Protein AF-A0A0V0SK80-F1 (afdb_monomer)

Solvent-accessible surface area (backbone atoms only — not comparable to full-atom values): 9875 Å² total; per-residue (Å²): 72,32,52,57,42,27,34,71,78,43,46,97,73,35,72,72,79,48,72,68,60,49,51,51,52,53,51,52,53,54,49,37,57,76,68,62,45,78,89,58,56,71,67,50,46,53,31,92,87,84,33,40,72,67,47,50,72,74,46,51,70,66,56,53,55,48,50,71,70,31,64,46,62,37,60,69,88,65,33,72,72,43,40,79,79,29,90,53,47,65,41,44,86,78,48,89,84,71,64,94,77,71,67,86,70,76,66,54,37,48,50,52,52,52,62,76,43,64,88,58,65,75,48,78,49,80,53,60,60,73,45,32,78,54,45,68,68,46,47,55,59,31,48,76,48,48,31,46,70,65,70,56,77,58,94,83,64,82,78,88,78,131

Organism: NCBI:txid6336

InterPro domains:
  IPR029526 PiggyBac transposable element-derived protein [PF13843] (2-96)

Secondary structure (DSSP, 8-state):
-HHHHHHHHHGGG-PPPPHHHHHHHHHHHHHHHHTT-TT--HHHHT-TTTS-THHHHHS-HHHHHHHHHH--SS-STTHHHHTTT-TTGGGTTT-TT--TT----SSHHHHHHHHHTTT--S-B----TTTTTTHHHHHHHHHTTT-B------TT------

Radius of gyration: 23.75 Å; Cα contacts (8 Å, |Δi|>4): 148; chains: 1; bounding box: 55×34×60 Å

Foldseek 3Di:
DLQVLLCVVQPVNRDGQDPLNVVLLVVVVVVCVVVVVVPPDLCQCVDPPRHPVSNCVSDNSVSNVSSVVRDWQADPVVVVVCCVLDVVRRNVVVDPPDDPPSDDDDLVLLVVVCVVCVPPAQEEDEDAPSNCAVVVVSQVVVVVRNYHYDYDYDPPDDDDDD

Mean predicted aligned error: 10.81 Å

Sequence (162 aa):
MTNSEGKRLYKDAGKEIEETEFHAYIGLLILAGVYKSHGEATKSLWNTENGRPVFPSVMPVNNFKRISRIMQFDDREKRSHRRKDDPLAAIRDIYTGKRASGIRGKNQGMRVVLDLTAGLKGNNSICDHFFTSHEFELAMKLLKKKLTIPGTIKNYCKMYWD

pLDDT: mean 82.35, std 12.88, range [37.91, 97.81]

Structure (mmCIF, N/CA/C/O backbone):
data_AF-A0A0V0SK80-F1
#
_entry.id   AF-A0A0V0SK80-F1
#
loop_
_atom_site.group_PDB
_atom_site.id
_atom_site.type_symbol
_atom_site.label_atom_id
_atom_site.label_alt_id
_atom_site.label_comp_id
_atom_site.label_asym_id
_atom_site.label_entity_id
_atom_site.label_seq_id
_atom_site.pdbx_PDB_ins_code
_atom_site.Cartn_x
_atom_site.Cartn_y
_atom_site.Cartn_z
_atom_site.occupancy
_atom_site.B_iso_or_equiv
_atom_site.auth_seq_id
_atom_site.auth_comp_id
_atom_site.auth_asym_id
_atom_site.auth_atom_id
_atom_site.pdbx_PDB_model_num
ATOM 1 N N . MET A 1 1 ? 1.269 -15.145 6.781 1.00 82.31 1 MET A N 1
ATOM 2 C CA . MET A 1 1 ? 1.936 -13.835 6.605 1.00 82.31 1 MET A CA 1
ATOM 3 C C . MET A 1 1 ? 1.231 -12.768 7.439 1.00 82.31 1 MET A C 1
ATOM 5 O O . MET A 1 1 ? 1.643 -12.547 8.567 1.00 82.31 1 MET A O 1
ATOM 9 N N . THR A 1 2 ? 0.109 -12.196 6.998 1.00 88.31 2 THR A N 1
ATOM 10 C CA . THR A 1 2 ? -0.600 -11.166 7.788 1.00 88.31 2 THR A CA 1
ATOM 11 C C . THR A 1 2 ? -1.252 -11.704 9.073 1.00 88.31 2 THR A C 1
ATOM 13 O O . THR A 1 2 ? -1.019 -11.162 10.149 1.00 88.31 2 THR A O 1
ATOM 16 N N . ASN A 1 3 ? -2.007 -12.810 9.014 1.00 88.75 3 ASN A N 1
ATOM 17 C CA . ASN A 1 3 ? -2.656 -13.374 10.215 1.00 88.75 3 ASN A CA 1
ATOM 18 C C . ASN A 1 3 ? -1.641 -13.917 11.235 1.00 88.75 3 ASN A C 1
ATOM 20 O O . ASN A 1 3 ? -1.845 -13.791 12.440 1.00 88.75 3 ASN A O 1
ATOM 24 N N . SER A 1 4 ? -0.510 -14.454 10.768 1.00 87.62 4 SER A N 1
ATOM 25 C CA . SER A 1 4 ? 0.597 -14.874 11.637 1.00 87.62 4 SER A CA 1
ATOM 26 C C . SER A 1 4 ? 1.239 -13.687 12.367 1.00 87.62 4 SER A C 1
ATOM 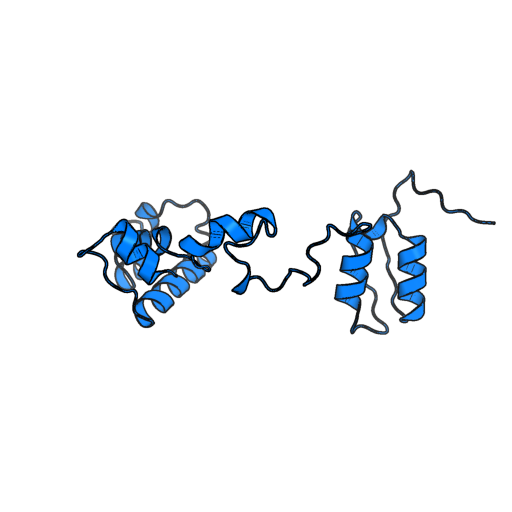28 O O . SER A 1 4 ? 1.499 -13.781 13.563 1.00 87.62 4 SER A O 1
ATOM 30 N N . GLU A 1 5 ? 1.414 -12.537 11.704 1.00 87.81 5 GLU A N 1
ATOM 31 C CA . GLU A 1 5 ? 1.847 -11.303 12.380 1.00 87.81 5 GLU A CA 1
ATOM 32 C C . GLU A 1 5 ? 0.799 -10.765 13.353 1.00 87.81 5 GLU A C 1
ATOM 34 O O . GLU A 1 5 ? 1.150 -10.291 14.434 1.00 87.81 5 GLU A O 1
ATOM 39 N N . GLY A 1 6 ? -0.484 -10.874 12.996 1.00 87.75 6 GLY A N 1
ATOM 40 C CA . GLY A 1 6 ? -1.600 -10.557 13.882 1.00 87.75 6 GLY A CA 1
ATOM 41 C C . GLY A 1 6 ? -1.514 -11.329 15.198 1.00 87.75 6 GLY A C 1
ATOM 42 O O . GLY A 1 6 ? -1.503 -10.717 16.265 1.00 87.75 6 GLY A O 1
ATOM 43 N N . LYS A 1 7 ? -1.351 -12.656 15.122 1.00 89.12 7 LYS A N 1
ATOM 44 C CA . LYS A 1 7 ? -1.164 -13.528 16.295 1.00 89.12 7 LYS A CA 1
ATOM 45 C C . LYS A 1 7 ? 0.099 -13.171 17.084 1.00 89.12 7 LYS A C 1
ATOM 47 O O . LYS A 1 7 ? 0.069 -13.146 18.306 1.00 89.12 7 LYS A O 1
ATOM 52 N N . ARG A 1 8 ? 1.198 -12.810 16.417 1.00 87.44 8 ARG A N 1
ATOM 53 C CA . ARG A 1 8 ? 2.445 -12.403 17.090 1.00 87.44 8 ARG A CA 1
ATOM 54 C C . ARG A 1 8 ? 2.295 -11.112 17.901 1.00 87.44 8 ARG A C 1
ATOM 56 O O . ARG A 1 8 ? 2.806 -11.025 19.014 1.00 87.44 8 ARG A O 1
ATOM 63 N N . LEU A 1 9 ? 1.641 -10.096 17.335 1.00 87.12 9 LEU A N 1
ATOM 64 C CA . LEU A 1 9 ? 1.514 -8.776 17.964 1.00 87.12 9 LEU A CA 1
ATOM 65 C C . LEU A 1 9 ? 0.405 -8.717 19.016 1.00 87.12 9 LEU A C 1
ATOM 67 O O . LEU A 1 9 ? 0.547 -7.993 19.999 1.00 87.12 9 LEU A O 1
ATOM 71 N N . TYR A 1 10 ? -0.682 -9.461 18.809 1.00 87.12 10 TYR A N 1
ATOM 72 C CA . TYR A 1 10 ? -1.888 -9.373 19.633 1.00 87.12 10 TYR A CA 1
ATOM 73 C C . TYR A 1 10 ? -2.201 -10.652 20.421 1.00 87.12 10 TYR A C 1
ATOM 75 O O . TYR A 1 10 ? -3.133 -10.640 21.221 1.00 87.12 10 TYR A O 1
ATOM 83 N N . LYS A 1 11 ? -1.411 -11.724 20.260 1.00 85.62 11 LYS A N 1
ATOM 84 C CA . LYS A 1 11 ? -1.581 -13.015 20.952 1.00 85.62 11 LYS A CA 1
ATOM 85 C C . LYS A 1 11 ? -3.029 -13.511 20.833 1.00 85.62 11 LYS A C 1
ATOM 87 O O . LYS A 1 11 ? -3.581 -13.502 19.733 1.00 85.62 11 LYS A O 1
ATOM 92 N N . ASP A 1 12 ? -3.648 -13.869 21.955 1.00 71.56 12 ASP A N 1
ATOM 93 C CA . ASP A 1 12 ? -5.019 -14.385 22.049 1.00 71.56 12 ASP A CA 1
ATOM 94 C C . ASP A 1 12 ? -6.088 -13.351 21.646 1.00 71.56 12 ASP A C 1
ATOM 96 O O . ASP A 1 12 ? -7.216 -13.717 21.331 1.00 71.56 12 ASP A O 1
ATOM 100 N N . ALA A 1 13 ? -5.739 -12.059 21.581 1.00 72.06 13 ALA A N 1
ATOM 101 C CA . ALA A 1 13 ? -6.614 -10.996 21.075 1.00 72.06 13 ALA A CA 1
ATOM 102 C C . ALA A 1 13 ? -6.513 -10.800 19.545 1.00 72.06 13 ALA A C 1
ATOM 104 O O . ALA A 1 13 ? -7.162 -9.918 18.973 1.00 72.06 13 ALA A O 1
ATOM 105 N N . GLY A 1 14 ? -5.665 -11.575 18.862 1.00 68.94 14 GLY A N 1
ATOM 106 C CA . GLY A 1 14 ? -5.441 -11.475 17.425 1.00 68.94 14 GLY A CA 1
ATOM 107 C C . GLY A 1 14 ? -6.604 -12.031 16.606 1.00 68.94 14 GLY A C 1
ATOM 108 O O . GLY A 1 14 ? -6.607 -13.210 16.269 1.00 68.94 14 GLY A O 1
ATOM 109 N N . LYS A 1 15 ? -7.552 -11.171 16.211 1.00 82.88 15 LYS A N 1
ATOM 110 C CA . LYS A 1 15 ? -8.583 -11.536 15.225 1.00 82.88 15 LYS A CA 1
ATOM 111 C C . LYS A 1 15 ? -7.941 -11.776 13.853 1.00 82.88 15 LYS A C 1
ATOM 113 O O . LYS A 1 15 ? -7.229 -10.901 13.341 1.00 82.88 15 LYS A O 1
ATOM 118 N N . GLU A 1 16 ? -8.210 -12.928 13.247 1.00 89.06 16 GLU A N 1
ATOM 119 C CA . GLU A 1 16 ? -7.841 -13.179 11.852 1.00 89.06 16 GLU A CA 1
ATOM 120 C C . GLU A 1 16 ? -8.543 -12.180 10.926 1.00 89.06 16 GLU A C 1
ATOM 122 O O . GLU A 1 16 ? -9.645 -11.718 11.215 1.00 89.06 16 GLU A O 1
ATOM 127 N N . ILE A 1 17 ? -7.865 -11.776 9.852 1.00 92.06 17 ILE A N 1
ATOM 128 C CA . ILE A 1 17 ? -8.481 -10.939 8.825 1.00 92.06 17 ILE A CA 1
ATOM 129 C C . ILE A 1 17 ? -9.248 -11.859 7.883 1.00 92.06 17 ILE A C 1
ATOM 131 O O . ILE A 1 17 ? -8.649 -12.743 7.265 1.00 92.06 17 ILE A O 1
ATOM 135 N N . GLU A 1 18 ? -10.548 -11.622 7.769 1.00 92.00 18 GLU A N 1
ATOM 136 C CA . GLU A 1 18 ? -11.394 -12.267 6.767 1.00 92.00 18 GLU A CA 1
ATOM 137 C C . GLU A 1 18 ? -11.193 -11.637 5.385 1.00 92.00 18 GLU A C 1
ATOM 139 O O . GLU A 1 18 ? -10.791 -10.479 5.247 1.00 92.00 18 GLU A O 1
ATOM 144 N N . GLU A 1 19 ? -11.515 -12.386 4.334 1.00 93.56 19 GLU A N 1
ATOM 145 C CA . GLU A 1 19 ? -11.400 -11.905 2.957 1.00 93.56 19 GLU A CA 1
ATOM 146 C C . GLU A 1 19 ? -12.211 -10.620 2.720 1.00 93.56 19 GLU A C 1
ATOM 148 O O . GLU A 1 19 ? -11.716 -9.681 2.098 1.00 93.56 19 GLU A O 1
ATOM 153 N N . THR A 1 20 ? -13.426 -10.533 3.260 1.00 95.19 20 THR A N 1
ATOM 154 C CA . THR A 1 20 ? -14.295 -9.349 3.163 1.00 95.19 20 THR A CA 1
ATOM 155 C C . THR A 1 20 ? -13.694 -8.136 3.876 1.00 95.19 20 THR A C 1
ATOM 157 O O . THR A 1 20 ? -13.679 -7.040 3.314 1.00 95.19 20 THR A O 1
ATOM 160 N N . GLU A 1 21 ? -13.122 -8.324 5.072 1.00 94.50 21 GLU A N 1
ATOM 161 C CA . GLU A 1 21 ? -12.400 -7.275 5.803 1.00 94.50 21 GLU A CA 1
ATOM 162 C C . GLU A 1 21 ? -11.183 -6.783 5.007 1.00 94.50 21 GLU A C 1
ATOM 164 O O . GLU A 1 21 ? -10.908 -5.580 4.963 1.00 94.50 21 GLU A O 1
ATOM 169 N N . PHE A 1 22 ? -1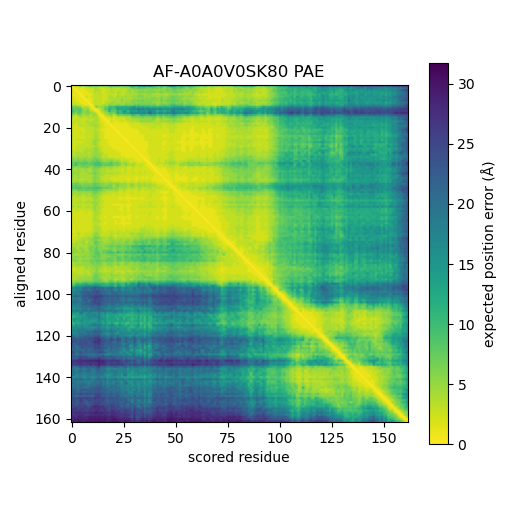0.461 -7.693 4.349 1.00 95.25 22 PHE A N 1
ATOM 170 C CA . PHE A 1 22 ? -9.319 -7.339 3.514 1.00 95.25 22 PHE A CA 1
ATOM 171 C C . PHE A 1 22 ? -9.737 -6.553 2.264 1.00 95.25 22 PHE A C 1
ATOM 173 O O . PHE A 1 22 ? -9.154 -5.508 1.976 1.00 95.25 22 PHE A O 1
ATOM 180 N N . HIS A 1 23 ? -10.783 -6.987 1.559 1.00 96.94 23 HIS A N 1
ATOM 181 C CA . HIS A 1 23 ? -11.321 -6.258 0.408 1.00 96.94 23 HIS A CA 1
ATOM 182 C C . HIS A 1 23 ? -11.836 -4.869 0.796 1.00 96.94 23 HIS A C 1
ATOM 184 O O . HIS A 1 23 ? -11.532 -3.893 0.111 1.00 96.94 23 HIS A O 1
ATOM 190 N N . ALA A 1 24 ? -12.543 -4.753 1.923 1.00 97.81 24 ALA A N 1
ATOM 191 C CA . ALA A 1 24 ? -12.984 -3.470 2.465 1.00 97.81 24 ALA A CA 1
ATOM 192 C C . ALA A 1 24 ? -11.794 -2.535 2.744 1.00 97.81 24 ALA A C 1
ATOM 194 O O . ALA A 1 24 ? -11.821 -1.360 2.378 1.00 97.81 24 ALA A O 1
ATOM 195 N N . TYR A 1 25 ? -10.714 -3.064 3.326 1.00 97.44 25 TYR A N 1
ATOM 196 C CA . TYR A 1 25 ? -9.482 -2.311 3.558 1.00 97.44 25 TYR A CA 1
ATOM 197 C C . TYR A 1 25 ? -8.854 -1.795 2.251 1.00 97.44 25 TYR A C 1
ATOM 199 O O . TYR A 1 25 ? -8.515 -0.613 2.160 1.00 97.44 25 TYR A O 1
ATOM 207 N N . ILE A 1 26 ? -8.733 -2.645 1.224 1.00 97.56 26 ILE A N 1
ATOM 208 C CA . ILE A 1 26 ? -8.211 -2.244 -0.093 1.00 97.56 26 ILE A CA 1
ATOM 209 C C . ILE A 1 26 ? -9.121 -1.200 -0.755 1.00 97.56 26 ILE A C 1
ATOM 211 O O . ILE A 1 26 ? -8.623 -0.203 -1.280 1.00 97.56 26 ILE A O 1
ATOM 215 N N . GLY A 1 27 ? -10.442 -1.374 -0.672 1.00 97.81 27 GLY A N 1
ATOM 216 C CA . GLY A 1 27 ? -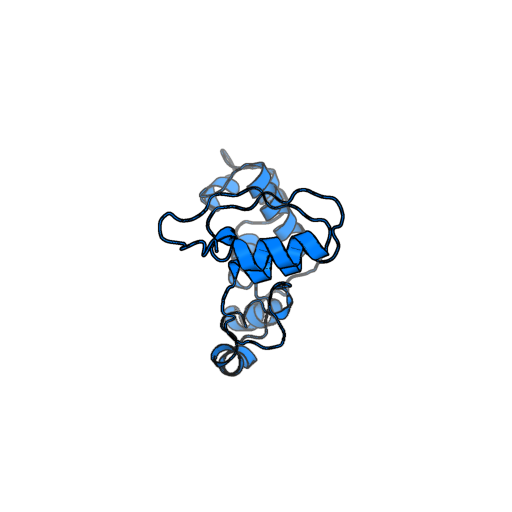11.418 -0.409 -1.178 1.00 97.81 27 GLY A CA 1
ATOM 217 C C . GLY A 1 27 ? -11.245 0.977 -0.554 1.00 97.81 27 GLY A C 1
ATOM 218 O O . GLY A 1 27 ? -11.222 1.977 -1.270 1.00 97.81 27 GLY A O 1
ATOM 219 N N . LEU A 1 28 ? -11.019 1.046 0.762 1.00 97.38 28 LEU A N 1
ATOM 220 C CA . LEU A 1 28 ? -10.741 2.307 1.454 1.00 97.38 28 LEU A CA 1
ATOM 221 C C . LEU A 1 28 ? -9.418 2.957 1.025 1.00 97.38 28 LEU A C 1
ATOM 223 O O . LEU A 1 28 ? -9.352 4.183 0.947 1.00 97.38 28 LEU A O 1
ATOM 227 N N . LEU A 1 29 ? -8.376 2.177 0.713 1.00 96.69 29 LEU A N 1
ATOM 228 C CA . LEU A 1 29 ? -7.116 2.720 0.187 1.00 96.69 29 LEU A CA 1
ATOM 229 C C . LEU A 1 29 ? -7.283 3.320 -1.213 1.00 96.69 29 LEU A C 1
ATOM 231 O O . LEU A 1 29 ? -6.779 4.412 -1.477 1.00 96.69 29 LEU A O 1
ATOM 235 N N . ILE A 1 30 ? -8.013 2.635 -2.096 1.00 97.38 30 ILE A N 1
ATOM 236 C CA . ILE A 1 30 ? -8.333 3.148 -3.435 1.00 97.38 30 ILE A CA 1
ATOM 237 C C . ILE A 1 30 ? -9.138 4.443 -3.307 1.00 97.38 30 ILE A C 1
ATOM 239 O O . ILE A 1 30 ? -8.820 5.447 -3.946 1.00 97.38 30 ILE A O 1
ATOM 243 N N . LEU A 1 31 ? -10.136 4.448 -2.424 1.00 96.44 31 LEU A N 1
ATOM 244 C CA . LEU A 1 31 ? -10.996 5.600 -2.198 1.00 96.44 31 LEU A CA 1
ATOM 245 C C . LEU A 1 31 ? -10.236 6.793 -1.600 1.00 96.44 31 LEU A C 1
ATOM 247 O O . LEU A 1 31 ? -10.452 7.929 -2.016 1.00 96.44 31 LEU A O 1
ATOM 251 N N . ALA A 1 32 ? -9.291 6.556 -0.686 1.00 95.88 32 ALA A N 1
ATOM 252 C CA . ALA A 1 32 ? -8.385 7.597 -0.197 1.00 95.88 32 ALA A CA 1
ATOM 253 C C . ALA A 1 32 ? -7.559 8.225 -1.337 1.00 95.88 32 ALA A C 1
ATOM 255 O O . ALA A 1 32 ? -7.327 9.435 -1.335 1.00 95.88 32 ALA A O 1
ATOM 256 N N . GLY A 1 33 ? -7.166 7.427 -2.336 1.00 96.12 33 GLY A N 1
ATOM 257 C CA . GLY A 1 33 ? -6.526 7.911 -3.560 1.00 96.12 33 GLY A CA 1
ATOM 258 C C . GLY A 1 33 ? -7.441 8.803 -4.403 1.00 96.12 33 GLY A C 1
ATOM 259 O O . GLY A 1 33 ? -7.022 9.886 -4.810 1.00 96.12 33 GLY A O 1
ATOM 260 N N . VAL A 1 34 ? -8.703 8.402 -4.605 1.00 96.38 34 VAL A N 1
ATOM 261 C CA . VAL A 1 34 ? -9.719 9.202 -5.325 1.00 96.38 34 VAL A CA 1
ATOM 262 C C . VAL A 1 34 ? -9.916 10.566 -4.667 1.00 96.38 34 VAL A C 1
ATOM 264 O O . VAL A 1 34 ? -9.967 11.592 -5.343 1.00 96.38 34 VAL A O 1
ATOM 267 N N . TYR A 1 35 ? -9.954 10.591 -3.338 1.00 94.56 35 TYR A N 1
ATOM 268 C CA . TYR A 1 35 ? -10.080 11.823 -2.570 1.00 94.56 35 TYR A CA 1
ATOM 269 C C . TYR A 1 35 ? -8.800 12.665 -2.492 1.00 94.56 35 TYR A C 1
ATOM 271 O O . TYR A 1 35 ? -8.826 13.738 -1.893 1.00 94.56 35 TYR A O 1
ATOM 279 N N . LYS A 1 36 ? -7.695 12.212 -3.105 1.00 95.38 36 LYS A N 1
ATOM 280 C CA . LYS A 1 36 ? -6.370 12.848 -3.031 1.00 95.38 36 LYS A CA 1
ATOM 281 C C . LYS A 1 36 ? -5.896 13.053 -1.589 1.00 95.38 36 LYS A C 1
ATOM 283 O O . LYS A 1 36 ? -5.135 13.973 -1.308 1.00 95.38 36 LYS A O 1
ATOM 288 N N . SER A 1 37 ? -6.284 12.155 -0.686 1.00 93.19 37 SER A N 1
ATOM 289 C CA . SER A 1 37 ? -6.013 12.237 0.754 1.00 93.19 37 SER A CA 1
ATOM 290 C C . SER A 1 37 ? -4.581 11.858 1.142 1.00 93.19 37 SER A C 1
ATOM 292 O O . SER A 1 37 ? -4.317 11.401 2.256 1.00 93.19 37 SER A O 1
ATOM 294 N N . HIS A 1 38 ? -3.631 12.020 0.221 1.00 89.12 38 HIS A N 1
ATOM 295 C CA . HIS A 1 38 ? -2.227 11.791 0.510 1.00 89.12 38 HIS A CA 1
ATOM 296 C C . HIS A 1 38 ? -1.744 12.822 1.539 1.00 89.12 38 HIS A C 1
ATOM 298 O O . HIS A 1 38 ? -1.797 14.023 1.297 1.00 89.12 38 HIS A O 1
ATOM 304 N N . GLY A 1 39 ? -1.290 12.340 2.699 1.00 88.69 39 GLY A N 1
ATOM 305 C CA . GLY A 1 39 ? -0.831 13.187 3.804 1.00 88.69 39 GLY A CA 1
ATOM 306 C C . GLY A 1 39 ? -1.925 13.601 4.792 1.00 88.69 39 GLY A C 1
ATOM 307 O O . GLY A 1 39 ? -1.60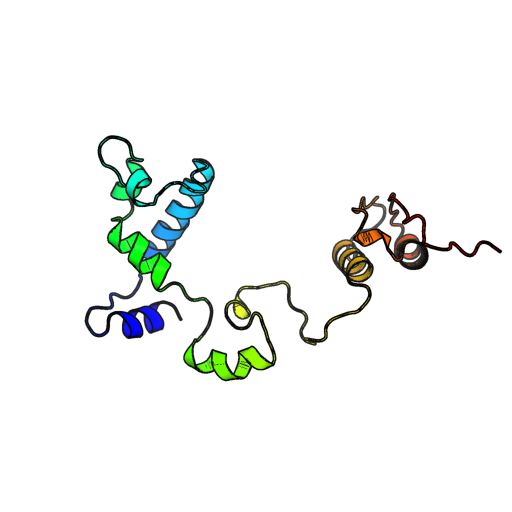5 1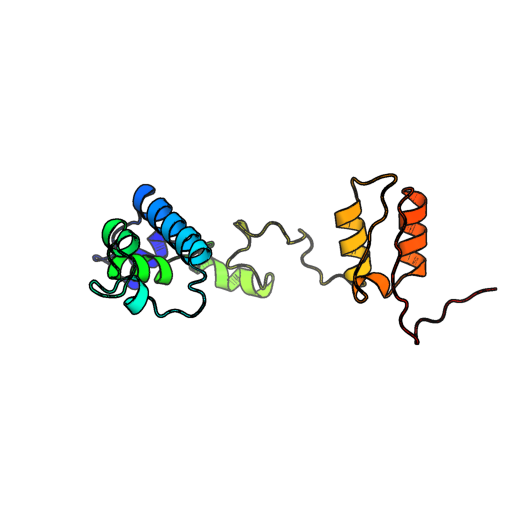4.167 5.835 1.00 88.69 39 GLY A O 1
ATOM 308 N N . GLU A 1 40 ? -3.196 13.274 4.535 1.00 93.44 40 GLU A N 1
ATOM 309 C CA . GLU A 1 40 ? -4.259 13.489 5.516 1.00 93.44 40 GLU A CA 1
ATOM 310 C C . GLU A 1 40 ? -4.116 12.522 6.702 1.00 93.44 40 GLU A C 1
ATOM 312 O O . GLU A 1 40 ? -3.849 11.325 6.549 1.00 93.44 40 GLU A O 1
ATOM 317 N N . ALA A 1 41 ? -4.338 13.024 7.918 1.00 94.12 41 ALA A N 1
ATOM 318 C CA . ALA A 1 41 ? -4.350 12.174 9.099 1.00 94.12 41 ALA A CA 1
ATOM 319 C C . ALA A 1 41 ? -5.516 11.177 9.021 1.00 94.12 41 ALA A C 1
ATOM 321 O O . ALA A 1 41 ? -6.665 11.569 8.828 1.00 94.12 41 ALA A O 1
ATOM 322 N N . THR A 1 42 ? -5.264 9.895 9.308 1.00 94.19 42 THR A N 1
ATOM 323 C CA . THR A 1 42 ? -6.320 8.861 9.345 1.00 94.19 42 THR A CA 1
ATOM 324 C C . THR A 1 42 ? -7.487 9.251 10.259 1.00 94.19 42 THR A C 1
ATOM 326 O O . THR A 1 42 ? -8.632 8.939 9.971 1.00 94.19 42 THR A O 1
ATOM 329 N N . LYS A 1 43 ? -7.225 9.965 11.365 1.00 93.81 43 LYS A N 1
ATOM 330 C CA . LYS A 1 43 ? -8.292 10.455 12.255 1.00 93.81 43 LYS A CA 1
ATOM 331 C C . LYS A 1 43 ? -9.220 11.470 11.574 1.00 93.81 43 LYS A C 1
ATOM 333 O O . LYS A 1 43 ? -10.393 11.495 11.912 1.00 93.81 43 LYS A O 1
ATOM 338 N N . SER A 1 44 ? -8.700 12.274 10.645 1.00 95.69 44 SER A N 1
ATOM 339 C CA . SER A 1 44 ? -9.478 13.258 9.883 1.00 95.69 44 SER A CA 1
ATOM 340 C C . SER A 1 44 ? -10.474 12.558 8.962 1.00 95.69 44 SER A C 1
ATOM 342 O O . SER A 1 44 ? -11.664 12.836 9.010 1.00 95.69 44 SER A O 1
ATOM 344 N N . LEU A 1 45 ? -10.009 11.552 8.212 1.00 95.81 45 LEU A N 1
ATOM 345 C CA . LEU A 1 45 ? -10.855 10.777 7.296 1.00 95.81 45 LEU A CA 1
ATOM 346 C C . LEU A 1 45 ? -12.018 10.065 8.010 1.00 95.81 45 LEU A C 1
ATOM 348 O O . LEU A 1 45 ? -13.102 9.949 7.447 1.00 95.81 45 LEU A O 1
ATOM 352 N N . TRP A 1 46 ? -11.804 9.632 9.256 1.00 97.00 46 TRP A N 1
ATOM 353 C CA . TRP A 1 46 ? -12.806 8.967 10.101 1.00 97.00 46 TRP A CA 1
ATOM 354 C C . TRP A 1 46 ? -13.567 9.907 11.051 1.00 97.00 46 TRP A C 1
ATOM 356 O O . TRP A 1 46 ? -14.304 9.425 11.911 1.00 97.00 46 TRP A O 1
ATOM 366 N N . ASN A 1 47 ? -13.378 11.224 10.950 1.00 95.94 47 ASN A N 1
ATOM 367 C CA . ASN A 1 47 ? -14.095 12.180 11.790 1.00 95.94 47 ASN A CA 1
ATOM 368 C C . ASN A 1 47 ? -15.598 12.196 11.437 1.00 95.94 47 ASN A C 1
ATOM 370 O O . ASN A 1 47 ? -15.969 12.095 10.271 1.00 95.94 47 ASN A O 1
ATOM 374 N N . THR A 1 48 ? -16.463 12.311 12.444 1.00 92.19 48 THR A N 1
ATOM 375 C CA . THR A 1 48 ? -17.925 12.250 12.277 1.00 92.19 48 THR A CA 1
ATOM 376 C C . THR A 1 48 ? -18.543 13.543 11.752 1.00 92.19 48 THR A C 1
ATOM 378 O O . THR A 1 48 ? -19.626 13.496 11.183 1.00 92.19 48 THR A O 1
ATOM 381 N N . GLU A 1 49 ? -17.876 14.679 11.942 1.00 93.19 49 GLU A N 1
ATOM 382 C CA . GLU A 1 49 ? -18.365 16.005 11.548 1.00 93.19 49 GLU A CA 1
ATOM 383 C C . GLU A 1 49 ? -17.780 16.428 10.199 1.00 93.19 49 GLU A C 1
ATOM 385 O O . GLU A 1 49 ? -18.506 16.785 9.279 1.00 93.19 49 GLU A O 1
ATOM 390 N N . ASN A 1 50 ? -16.456 16.331 10.071 1.00 92.12 50 ASN A N 1
ATOM 391 C CA . ASN A 1 50 ? -15.686 16.871 8.949 1.00 92.12 50 ASN A CA 1
ATOM 392 C C . ASN A 1 50 ? -14.957 15.785 8.142 1.00 92.12 50 ASN A C 1
ATOM 394 O O . ASN A 1 50 ? -14.149 16.096 7.266 1.00 92.12 50 ASN A O 1
ATOM 398 N N . GLY A 1 51 ? -15.170 14.512 8.480 1.00 93.25 51 GLY A N 1
ATOM 399 C CA . GLY A 1 51 ? -14.546 13.390 7.790 1.00 93.25 51 GLY A CA 1
ATOM 400 C C . GLY A 1 51 ? -15.343 12.930 6.577 1.00 93.25 51 GLY A C 1
ATOM 401 O O . GLY A 1 51 ? -16.147 13.655 5.995 1.00 93.25 51 GLY A O 1
ATOM 402 N N . ARG A 1 52 ? -15.096 11.688 6.163 1.00 94.56 52 ARG A N 1
ATOM 403 C CA . ARG A 1 52 ? -15.704 11.098 4.968 1.00 94.56 52 ARG A CA 1
ATOM 404 C C . ARG A 1 52 ? -16.617 9.955 5.409 1.00 94.56 52 ARG A C 1
ATOM 406 O O . ARG A 1 52 ? -16.075 8.904 5.739 1.00 94.56 52 ARG A O 1
ATOM 413 N N . PRO A 1 53 ? -17.960 10.096 5.388 1.00 95.62 53 PRO A N 1
ATOM 414 C CA . PRO A 1 53 ? -18.888 9.129 5.996 1.00 95.62 53 PRO A CA 1
ATOM 415 C C . PRO A 1 53 ? -18.687 7.673 5.559 1.00 95.62 53 PRO A C 1
ATOM 417 O O . PRO A 1 53 ? -18.797 6.755 6.362 1.00 95.62 53 PRO A O 1
ATOM 420 N N . VAL A 1 54 ? -18.289 7.459 4.305 1.00 96.38 54 VAL A N 1
ATOM 421 C CA . VAL A 1 54 ? -17.980 6.133 3.753 1.00 96.38 54 VAL A CA 1
ATOM 422 C C . VAL A 1 54 ? -16.872 5.388 4.513 1.00 96.38 54 VAL A C 1
ATOM 424 O O . VAL A 1 54 ? -16.935 4.170 4.639 1.00 96.38 54 VAL A O 1
ATOM 427 N N . PHE A 1 55 ? -15.881 6.085 5.075 1.00 96.62 55 PHE A N 1
ATOM 428 C CA . PHE A 1 55 ? -14.768 5.456 5.791 1.00 96.62 55 PHE A CA 1
ATOM 429 C C . PHE A 1 55 ? -15.217 4.749 7.083 1.00 96.62 55 PHE A C 1
ATOM 431 O O . PHE A 1 55 ? -15.013 3.536 7.180 1.00 96.62 55 PHE A O 1
ATOM 438 N N . PRO A 1 56 ? -15.854 5.432 8.061 1.00 96.75 56 PRO A N 1
ATOM 439 C CA . PRO A 1 56 ? -16.385 4.774 9.250 1.00 96.75 56 PRO A CA 1
ATOM 440 C C . PRO A 1 56 ? -17.534 3.808 8.940 1.00 96.75 56 PRO A C 1
ATOM 442 O O . PRO A 1 56 ? -17.665 2.824 9.664 1.00 96.75 56 PRO A O 1
ATOM 445 N N . SER A 1 57 ? -18.324 4.035 7.879 1.00 96.12 57 SER A N 1
ATOM 446 C CA . SER A 1 57 ? -19.389 3.107 7.468 1.00 96.12 57 SER A CA 1
ATOM 447 C C . SER A 1 57 ? -18.862 1.767 6.950 1.00 96.12 57 SER A C 1
ATOM 449 O O . SER A 1 57 ? -19.494 0.743 7.182 1.00 96.12 57 SER A O 1
ATOM 451 N N . VAL A 1 58 ? -17.720 1.756 6.255 1.00 97.00 58 VAL A N 1
ATOM 452 C CA . VAL A 1 58 ? -17.120 0.521 5.720 1.00 97.00 58 VAL A CA 1
ATOM 453 C C . VAL A 1 58 ? -16.320 -0.220 6.787 1.00 97.00 58 VAL A C 1
ATOM 455 O O . VAL A 1 58 ? -16.390 -1.444 6.879 1.00 97.00 58 VAL A O 1
ATOM 458 N N . MET A 1 59 ? -15.520 0.494 7.583 1.00 96.44 59 MET A N 1
ATOM 459 C CA . MET A 1 59 ? -14.659 -0.136 8.581 1.00 96.44 59 MET A CA 1
ATOM 460 C C . MET A 1 59 ? -14.326 0.827 9.726 1.00 96.44 59 MET A C 1
ATOM 462 O O . MET A 1 59 ? -13.892 1.948 9.469 1.00 96.44 59 MET A O 1
ATOM 466 N N . PRO A 1 60 ? -14.392 0.401 11.001 1.00 95.50 60 PRO A N 1
ATOM 467 C CA . PRO A 1 60 ? -13.936 1.223 12.119 1.00 95.50 60 PRO A CA 1
ATOM 468 C C . PRO A 1 60 ? -12.451 1.602 12.011 1.00 95.50 60 PRO A C 1
ATOM 470 O O . PRO A 1 60 ? -11.609 0.782 11.635 1.00 95.50 60 PRO A O 1
ATOM 473 N N . VAL A 1 61 ? -12.091 2.815 12.449 1.00 96.19 61 VAL A N 1
ATOM 474 C CA . VAL A 1 61 ? -10.707 3.332 12.369 1.00 96.19 61 VAL A CA 1
ATOM 475 C C . VAL A 1 61 ? -9.678 2.420 13.050 1.00 96.19 61 VAL A C 1
ATOM 477 O O . VAL A 1 61 ? -8.532 2.319 12.611 1.00 96.19 61 VAL A O 1
ATOM 480 N N . ASN A 1 62 ? -10.076 1.734 14.124 1.00 93.88 62 ASN A N 1
ATOM 481 C CA . ASN A 1 62 ? -9.209 0.806 14.846 1.00 93.88 62 ASN A CA 1
ATOM 482 C C . ASN A 1 62 ? -8.917 -0.453 14.025 1.00 93.88 62 ASN A C 1
ATOM 484 O O . ASN A 1 62 ? -7.780 -0.922 14.042 1.00 93.88 62 ASN A O 1
ATOM 488 N N . ASN A 1 63 ? -9.890 -0.946 13.252 1.00 93.94 63 ASN A N 1
ATOM 489 C CA . ASN A 1 63 ? -9.690 -2.078 12.350 1.00 93.94 63 ASN A CA 1
ATOM 490 C C . ASN A 1 63 ? -8.774 -1.686 11.193 1.00 93.94 63 ASN A C 1
ATOM 492 O O . ASN A 1 63 ? -7.811 -2.400 10.930 1.00 93.94 63 ASN A O 1
ATOM 496 N N . PHE A 1 64 ? -8.989 -0.512 10.592 1.00 95.75 64 PHE A N 1
ATOM 497 C CA . PHE A 1 64 ? -8.102 0.000 9.549 1.00 95.75 64 PHE A CA 1
ATOM 498 C C . PHE A 1 64 ? -6.654 0.101 10.053 1.00 95.75 64 PHE A C 1
ATOM 500 O O . PHE A 1 64 ? -5.744 -0.477 9.464 1.00 95.75 64 PHE A O 1
ATOM 507 N N . LYS A 1 65 ? -6.439 0.732 11.218 1.00 94.81 65 LYS A N 1
ATOM 508 C CA . LYS A 1 65 ? -5.111 0.835 11.850 1.00 94.81 65 LYS A CA 1
ATOM 509 C C . LYS A 1 65 ? -4.509 -0.523 12.197 1.00 94.81 65 LYS A C 1
ATOM 511 O O . LYS A 1 65 ? -3.300 -0.691 12.056 1.00 94.81 65 LYS A O 1
ATOM 516 N N . ARG A 1 66 ? -5.318 -1.469 12.680 1.00 93.62 66 ARG A N 1
ATOM 517 C CA . ARG A 1 66 ? -4.878 -2.835 12.984 1.00 93.62 66 ARG A CA 1
ATOM 518 C C . ARG A 1 66 ? -4.348 -3.496 11.720 1.00 93.62 66 ARG A C 1
ATOM 520 O O . ARG A 1 66 ? -3.189 -3.894 11.714 1.00 93.62 66 ARG A O 1
ATOM 527 N N . ILE A 1 67 ? -5.154 -3.540 10.657 1.00 94.44 67 ILE A N 1
ATOM 528 C CA . ILE A 1 67 ? -4.790 -4.153 9.374 1.00 94.44 67 ILE A CA 1
ATOM 529 C C . ILE A 1 67 ? -3.539 -3.483 8.795 1.00 94.44 67 ILE A C 1
ATOM 531 O O . ILE A 1 67 ? -2.583 -4.187 8.475 1.00 94.44 67 ILE A O 1
ATOM 535 N N . SER A 1 68 ? -3.474 -2.145 8.765 1.00 94.12 68 SER A N 1
ATOM 536 C CA . SER A 1 68 ? -2.284 -1.418 8.297 1.00 94.12 68 SER A CA 1
ATOM 537 C C . SER A 1 68 ? -1.010 -1.774 9.069 1.00 94.12 68 SER A C 1
ATOM 539 O O . SER A 1 68 ? 0.072 -1.765 8.492 1.00 94.12 68 SER A O 1
ATOM 541 N N . ARG A 1 69 ? -1.112 -2.083 10.369 1.00 92.38 69 ARG A N 1
ATOM 542 C CA . ARG A 1 69 ? 0.043 -2.446 11.208 1.00 92.38 69 ARG A CA 1
ATOM 543 C C . ARG A 1 69 ? 0.514 -3.881 11.009 1.00 92.38 69 ARG A C 1
ATOM 545 O O . ARG A 1 69 ? 1.709 -4.130 11.144 1.00 92.38 69 ARG A O 1
ATOM 552 N N . ILE A 1 70 ? -0.401 -4.816 10.756 1.00 93.00 70 ILE A N 1
ATOM 553 C CA . ILE A 1 70 ? -0.071 -6.251 10.667 1.00 93.00 70 ILE A CA 1
ATOM 554 C C . ILE A 1 70 ? 0.156 -6.728 9.233 1.00 93.00 70 ILE A C 1
ATOM 556 O O . ILE A 1 70 ? 0.617 -7.851 9.040 1.00 93.00 70 ILE A O 1
ATOM 560 N N . MET A 1 71 ? -0.164 -5.896 8.236 1.00 92.38 71 MET A N 1
ATOM 561 C CA . MET A 1 71 ? -0.018 -6.221 6.820 1.00 92.38 71 MET A CA 1
ATOM 562 C C . MET A 1 71 ? 1.400 -6.696 6.495 1.00 92.38 71 MET A C 1
ATOM 564 O O . MET A 1 71 ? 2.384 -5.988 6.722 1.00 92.38 71 MET A O 1
ATOM 568 N N . GLN A 1 72 ? 1.500 -7.910 5.950 1.00 91.12 72 GLN A N 1
ATOM 569 C CA . GLN A 1 72 ? 2.777 -8.516 5.610 1.00 91.12 72 GLN A CA 1
ATOM 570 C C . GLN A 1 72 ? 2.661 -9.406 4.368 1.00 91.12 72 GLN A C 1
ATOM 572 O O . GLN A 1 72 ? 1.754 -10.228 4.269 1.00 91.12 72 GLN A O 1
ATOM 577 N N . PHE A 1 73 ? 3.620 -9.268 3.451 1.00 91.06 73 PHE A N 1
ATOM 578 C CA . PHE A 1 73 ? 3.645 -9.951 2.148 1.00 91.06 73 PHE A CA 1
ATOM 579 C C . PHE A 1 73 ? 4.663 -11.092 2.065 1.00 91.06 73 PHE A C 1
ATOM 581 O O . PHE A 1 73 ? 4.986 -11.558 0.981 1.00 91.06 73 PHE A O 1
ATOM 588 N N . ASP A 1 74 ? 5.217 -11.487 3.206 1.00 90.56 74 ASP A N 1
ATOM 589 C CA . ASP A 1 74 ? 6.304 -12.451 3.296 1.00 90.56 74 ASP A CA 1
ATOM 590 C C . ASP A 1 74 ? 6.323 -13.080 4.695 1.00 90.56 74 ASP A C 1
ATOM 592 O O . ASP A 1 74 ? 5.861 -12.459 5.649 1.00 90.56 74 ASP A O 1
ATOM 596 N N . ASP A 1 75 ? 6.897 -14.269 4.852 1.00 86.81 75 ASP A N 1
ATOM 597 C CA . ASP A 1 75 ? 7.115 -14.887 6.164 1.00 86.81 75 ASP A CA 1
ATOM 598 C C . ASP A 1 75 ? 8.314 -14.238 6.881 1.00 86.81 75 ASP A C 1
ATOM 600 O O . ASP A 1 75 ? 9.472 -14.385 6.468 1.00 86.81 75 ASP A O 1
ATOM 604 N N . ARG A 1 76 ? 8.037 -13.502 7.969 1.00 86.12 76 ARG A N 1
ATOM 605 C CA . ARG A 1 76 ? 9.058 -12.779 8.742 1.00 86.12 76 ARG A CA 1
ATOM 606 C C . ARG A 1 76 ? 10.116 -13.687 9.345 1.00 86.12 76 ARG A C 1
ATOM 608 O O . ARG A 1 76 ? 11.285 -13.301 9.333 1.00 86.12 76 ARG A O 1
ATOM 615 N N . GLU A 1 77 ? 9.732 -14.859 9.839 1.00 85.44 77 GLU A N 1
ATOM 616 C CA . GLU A 1 77 ? 10.645 -15.775 10.533 1.00 85.44 77 GLU A CA 1
ATOM 617 C C . GLU A 1 77 ? 11.726 -16.277 9.569 1.00 85.44 77 GLU A C 1
ATOM 619 O O . GLU A 1 77 ? 12.910 -16.344 9.895 1.00 85.44 77 GLU A O 1
ATOM 624 N N . LYS A 1 78 ? 11.346 -16.497 8.306 1.00 85.31 78 LYS A N 1
ATOM 625 C CA . LYS A 1 78 ? 12.254 -16.933 7.233 1.00 85.31 78 LYS A CA 1
ATOM 626 C C . LYS A 1 78 ? 12.985 -15.781 6.539 1.00 85.31 78 LYS A C 1
ATOM 628 O O . LYS A 1 78 ? 13.759 -16.009 5.605 1.00 85.31 78 LYS A O 1
ATOM 633 N N . ARG A 1 79 ? 12.710 -14.526 6.911 1.00 87.50 79 ARG A N 1
ATOM 634 C CA . ARG A 1 79 ? 13.237 -13.340 6.215 1.00 87.50 79 ARG A CA 1
ATOM 635 C C . ARG A 1 79 ? 14.686 -13.043 6.565 1.00 87.50 79 ARG A C 1
ATOM 637 O O . ARG A 1 79 ? 15.419 -12.568 5.703 1.00 87.50 79 ARG A O 1
ATOM 644 N N . SER A 1 80 ? 15.096 -13.295 7.806 1.00 86.19 80 SER A N 1
ATOM 645 C CA . SER A 1 80 ? 16.444 -12.985 8.307 1.00 86.19 80 SER A CA 1
ATOM 646 C C . SER A 1 80 ? 17.541 -13.587 7.421 1.00 86.19 80 SER A C 1
ATOM 648 O O . SER A 1 80 ? 18.481 -12.887 7.047 1.00 86.19 80 SER A O 1
ATOM 650 N N . HIS A 1 81 ? 17.367 -14.847 7.017 1.00 85.25 81 HIS A N 1
ATOM 651 C CA . HIS A 1 81 ? 18.284 -15.556 6.129 1.00 85.25 81 HIS A CA 1
ATOM 652 C C . HIS A 1 81 ? 18.256 -14.989 4.703 1.00 85.25 81 HIS A C 1
ATOM 654 O O . HIS A 1 81 ? 19.303 -14.633 4.172 1.00 85.25 81 HIS A O 1
ATOM 660 N N . ARG A 1 82 ? 17.066 -14.799 4.114 1.00 87.25 82 ARG A N 1
ATOM 661 C CA . ARG A 1 82 ? 16.913 -14.310 2.728 1.00 87.25 82 ARG A CA 1
ATOM 662 C C . ARG A 1 82 ? 17.321 -12.855 2.529 1.00 87.25 82 ARG A C 1
ATOM 664 O O . ARG A 1 82 ? 17.713 -12.484 1.430 1.00 87.25 82 ARG A O 1
ATOM 671 N N . ARG A 1 83 ? 17.238 -12.012 3.562 1.00 86.44 83 ARG A N 1
ATOM 672 C CA . ARG A 1 83 ? 17.542 -10.575 3.456 1.00 86.44 83 ARG A CA 1
ATOM 673 C C . ARG A 1 83 ? 18.997 -10.302 3.068 1.00 86.44 83 ARG A C 1
ATOM 675 O O . ARG A 1 83 ? 19.263 -9.260 2.476 1.00 86.44 83 ARG A O 1
ATOM 682 N N . LYS A 1 84 ? 19.917 -11.215 3.401 1.00 85.25 84 LYS A N 1
ATOM 683 C CA . LYS A 1 84 ? 21.332 -11.112 3.014 1.00 85.25 84 LYS A CA 1
ATOM 684 C C . LYS A 1 84 ? 21.499 -11.155 1.492 1.00 85.25 84 LYS A C 1
ATOM 686 O O . LYS A 1 84 ? 22.239 -10.345 0.946 1.00 85.25 84 LYS A O 1
ATOM 691 N N . ASP A 1 85 ? 20.740 -12.025 0.832 1.00 84.56 85 ASP A N 1
ATOM 692 C CA . ASP A 1 85 ? 20.830 -12.261 -0.615 1.00 84.56 85 ASP A CA 1
ATOM 693 C C . ASP A 1 85 ? 19.780 -11.468 -1.413 1.00 84.56 85 ASP A C 1
ATOM 695 O O . ASP A 1 85 ? 19.894 -11.266 -2.625 1.00 84.56 85 ASP A O 1
ATOM 699 N N . ASP A 1 86 ? 18.722 -11.007 -0.743 1.00 84.75 86 ASP A N 1
ATOM 700 C CA . ASP A 1 86 ? 17.614 -10.287 -1.351 1.00 84.75 86 ASP A CA 1
ATOM 701 C C . ASP A 1 86 ? 17.151 -9.092 -0.504 1.00 84.75 86 ASP A C 1
ATOM 703 O O . ASP A 1 86 ? 16.329 -9.245 0.408 1.00 84.75 86 ASP A O 1
ATOM 707 N N . PRO A 1 87 ? 17.581 -7.867 -0.855 1.00 85.44 87 PRO A N 1
ATOM 708 C CA . PRO A 1 87 ? 17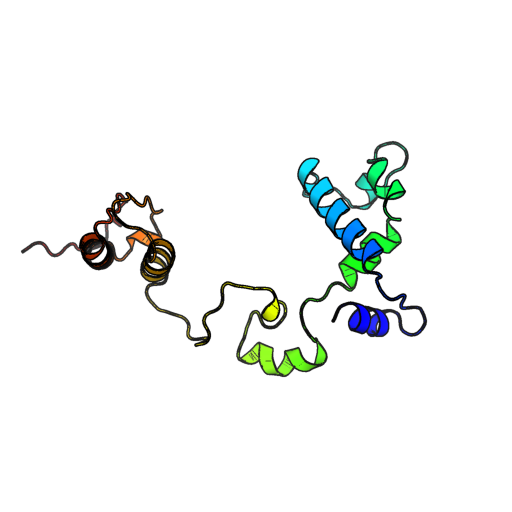.125 -6.648 -0.193 1.00 85.44 87 PRO A CA 1
ATOM 709 C C . PRO A 1 87 ? 15.602 -6.443 -0.221 1.00 85.44 87 PRO A C 1
ATOM 711 O O . PRO A 1 87 ? 15.072 -5.741 0.637 1.00 85.44 87 PRO A O 1
ATOM 714 N N . LEU A 1 88 ? 14.886 -7.062 -1.171 1.00 87.38 88 LEU A N 1
ATOM 715 C CA . LEU A 1 88 ? 13.426 -6.979 -1.289 1.00 87.38 88 LEU A CA 1
ATOM 716 C C . LEU A 1 88 ? 12.718 -8.247 -0.782 1.00 87.38 88 LEU A C 1
ATOM 718 O O . LEU A 1 88 ? 11.555 -8.455 -1.119 1.00 87.38 88 LEU A O 1
ATOM 722 N N . ALA A 1 89 ? 13.377 -9.085 0.031 1.00 88.62 89 ALA A N 1
ATOM 723 C CA . ALA A 1 89 ? 12.807 -10.334 0.554 1.00 88.62 89 ALA A CA 1
ATOM 724 C C . ALA A 1 89 ? 11.394 -10.166 1.151 1.00 88.62 89 ALA A C 1
ATOM 726 O O . ALA A 1 89 ? 10.550 -11.035 0.978 1.00 88.62 89 ALA A O 1
ATOM 727 N N . ALA A 1 90 ? 11.116 -9.023 1.790 1.00 89.81 90 ALA A N 1
ATOM 728 C CA . ALA A 1 90 ? 9.835 -8.733 2.441 1.00 89.81 90 ALA A CA 1
ATOM 729 C C . ALA A 1 90 ? 8.635 -8.557 1.490 1.00 89.81 90 ALA A C 1
ATOM 731 O O . ALA A 1 90 ? 7.498 -8.579 1.955 1.00 89.81 90 ALA A O 1
ATOM 732 N N . ILE A 1 91 ? 8.883 -8.322 0.200 1.00 91.00 91 ILE A N 1
ATOM 733 C CA . ILE A 1 91 ? 7.848 -8.125 -0.830 1.00 91.00 91 ILE A CA 1
ATOM 734 C C . ILE A 1 91 ? 8.117 -8.974 -2.075 1.00 91.00 91 ILE A C 1
ATOM 736 O O . ILE A 1 91 ? 7.508 -8.748 -3.115 1.00 91.00 91 ILE A O 1
ATOM 740 N N . ARG A 1 92 ? 9.072 -9.909 -2.007 1.00 87.50 92 ARG A N 1
ATOM 741 C CA . ARG A 1 92 ? 9.580 -10.636 -3.174 1.00 87.50 92 ARG A CA 1
ATOM 742 C C . ARG A 1 92 ? 8.459 -11.317 -3.947 1.00 87.50 92 ARG A C 1
ATOM 744 O O . ARG A 1 92 ? 8.406 -11.150 -5.159 1.00 87.50 92 ARG A O 1
ATOM 751 N N . ASP A 1 93 ? 7.580 -12.013 -3.243 1.00 84.88 93 ASP A N 1
ATOM 752 C CA . ASP A 1 93 ? 6.578 -12.892 -3.849 1.00 84.88 93 ASP A CA 1
ATOM 753 C C . ASP A 1 93 ? 5.472 -12.116 -4.575 1.00 84.88 93 ASP A C 1
ATOM 755 O O . ASP A 1 93 ? 4.887 -12.614 -5.530 1.00 84.88 93 ASP A O 1
ATOM 759 N N . ILE A 1 94 ? 5.230 -10.865 -4.171 1.00 87.56 94 ILE A N 1
ATOM 760 C CA . ILE A 1 94 ? 4.282 -9.964 -4.842 1.00 87.56 94 ILE A CA 1
ATOM 761 C C . ILE A 1 94 ? 4.963 -9.035 -5.856 1.00 87.56 94 ILE A C 1
ATOM 763 O O . ILE A 1 94 ? 4.299 -8.396 -6.669 1.00 87.56 94 ILE A O 1
ATOM 767 N N . TYR A 1 95 ? 6.292 -8.919 -5.803 1.00 83.75 95 TYR A N 1
ATOM 768 C CA . TYR A 1 95 ? 7.050 -8.012 -6.651 1.00 83.75 95 TYR A CA 1
ATOM 769 C C . TYR A 1 95 ? 7.478 -8.701 -7.946 1.00 83.75 95 TYR A C 1
ATOM 771 O O . TYR A 1 95 ? 8.413 -9.502 -7.974 1.00 83.75 95 TYR A O 1
ATOM 779 N N . THR A 1 96 ? 6.872 -8.288 -9.053 1.00 71.38 96 THR A N 1
ATOM 780 C CA . THR A 1 96 ? 7.095 -8.863 -10.389 1.00 71.38 96 THR A CA 1
ATOM 781 C C . THR A 1 96 ? 8.403 -8.428 -11.067 1.00 71.38 96 THR A C 1
ATOM 783 O O . THR A 1 96 ? 8.741 -8.931 -12.133 1.00 71.38 96 THR A O 1
ATOM 786 N N . GLY A 1 97 ? 9.173 -7.506 -10.478 1.00 70.19 97 GLY A N 1
ATOM 787 C CA . GLY A 1 97 ? 10.300 -6.850 -11.157 1.00 70.19 97 GLY A CA 1
ATOM 788 C C . GLY A 1 97 ? 11.702 -7.438 -10.933 1.00 70.19 97 GLY A C 1
ATOM 789 O O . GLY A 1 97 ? 12.667 -6.870 -11.446 1.00 70.19 97 GLY A O 1
ATOM 790 N N . LYS A 1 98 ? 11.896 -8.510 -10.142 1.00 65.75 98 LYS A N 1
ATOM 791 C CA . LYS A 1 98 ? 13.256 -9.036 -9.867 1.00 65.75 98 LYS A CA 1
ATOM 792 C C . LYS A 1 98 ? 13.625 -10.159 -10.817 1.00 65.75 98 LYS A C 1
ATOM 794 O O . LYS A 1 98 ? 12.877 -11.103 -11.029 1.00 65.75 98 LYS A O 1
ATOM 799 N N . ARG A 1 99 ? 14.852 -10.086 -11.321 1.00 60.19 99 ARG A N 1
ATOM 800 C CA . ARG A 1 99 ? 15.481 -11.149 -12.105 1.00 60.19 99 ARG A CA 1
ATOM 801 C C . ARG A 1 99 ? 15.950 -12.277 -11.192 1.00 60.19 99 ARG A C 1
ATOM 803 O O . ARG A 1 99 ? 16.532 -12.008 -10.141 1.00 60.19 99 ARG A O 1
ATOM 810 N N . ALA A 1 100 ? 15.785 -13.515 -11.655 1.00 59.66 100 ALA A N 1
ATOM 811 C CA . ALA A 1 100 ? 16.202 -14.727 -10.947 1.00 59.66 100 ALA A CA 1
ATOM 812 C C . ALA A 1 100 ? 17.691 -14.728 -10.545 1.00 59.66 100 ALA A C 1
ATOM 814 O O . ALA A 1 100 ? 18.058 -15.356 -9.561 1.00 59.66 100 ALA A O 1
ATOM 815 N N . SER A 1 101 ? 18.547 -13.986 -11.260 1.00 65.06 101 SER A N 1
ATOM 816 C CA . SER A 1 101 ? 19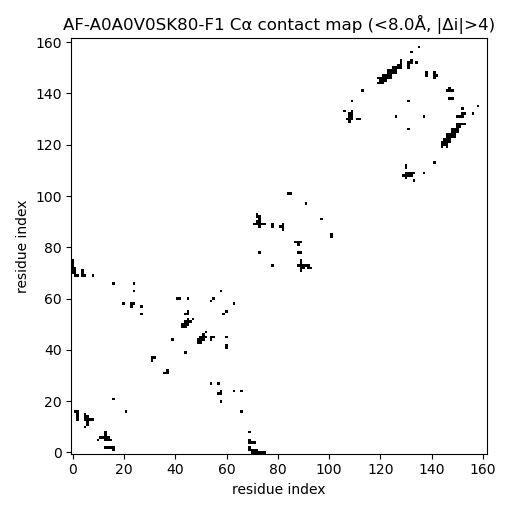.996 -14.001 -11.040 1.00 65.06 101 SER A CA 1
ATOM 817 C C . SER A 1 101 ? 20.500 -13.160 -9.863 1.00 65.06 101 SER A C 1
ATOM 819 O O . SER A 1 101 ? 21.646 -13.336 -9.476 1.00 65.06 101 SER A O 1
ATOM 821 N N . GLY A 1 102 ? 19.723 -12.213 -9.316 1.00 61.31 102 GLY A N 1
ATOM 822 C CA . GLY A 1 102 ? 20.135 -11.387 -8.160 1.00 61.31 102 GLY A CA 1
ATOM 823 C C . GLY A 1 102 ? 21.337 -10.438 -8.365 1.00 61.31 102 GLY A C 1
ATOM 824 O O . GLY A 1 102 ? 21.565 -9.561 -7.538 1.00 61.31 102 GLY A O 1
ATOM 825 N N . ILE A 1 103 ? 22.078 -10.549 -9.471 1.00 64.69 103 ILE A N 1
ATOM 826 C CA . ILE A 1 103 ? 23.273 -9.746 -9.763 1.00 64.69 103 ILE A CA 1
ATOM 827 C C . ILE A 1 103 ? 22.882 -8.305 -10.120 1.00 64.69 103 ILE A C 1
ATOM 829 O O . ILE A 1 103 ? 22.044 -8.067 -11.000 1.00 64.69 103 ILE A O 1
ATOM 833 N N . ARG A 1 104 ? 23.555 -7.323 -9.498 1.00 61.12 104 ARG A N 1
ATOM 834 C CA . ARG A 1 104 ? 23.474 -5.910 -9.898 1.00 61.12 104 ARG A CA 1
ATOM 835 C C . ARG A 1 104 ? 23.994 -5.769 -11.329 1.00 61.12 104 ARG A C 1
ATOM 837 O O . ARG A 1 104 ? 25.194 -5.782 -11.578 1.00 61.12 104 ARG A O 1
ATOM 844 N N . GLY A 1 105 ? 23.077 -5.652 -12.283 1.00 64.25 105 GLY A N 1
ATOM 845 C CA . GLY A 1 105 ? 23.433 -5.437 -13.686 1.00 64.25 105 GLY A CA 1
ATOM 846 C C . GLY A 1 105 ? 24.184 -4.115 -13.893 1.00 64.25 105 GLY A C 1
ATOM 847 O O . GLY A 1 105 ? 23.882 -3.101 -13.256 1.00 64.25 105 GLY A O 1
ATOM 848 N N . LYS A 1 106 ? 25.153 -4.130 -14.805 1.00 69.06 106 LYS A N 1
ATOM 849 C CA . LYS A 1 106 ? 25.721 -2.920 -15.411 1.00 69.06 106 LYS A CA 1
ATOM 850 C C . LYS A 1 106 ? 24.775 -2.431 -16.521 1.00 69.06 106 LYS A C 1
ATOM 852 O O . LYS A 1 106 ? 23.935 -3.202 -16.983 1.00 69.06 106 LYS A O 1
ATOM 857 N N . ASN A 1 107 ? 24.885 -1.163 -16.919 1.00 71.06 107 ASN A N 1
ATOM 858 C CA . ASN A 1 107 ? 24.125 -0.564 -18.032 1.00 71.06 107 ASN A CA 1
ATOM 859 C C . ASN A 1 107 ? 22.596 -0.737 -17.895 1.00 71.06 107 ASN A C 1
ATOM 861 O O . ASN A 1 107 ? 21.904 -1.130 -18.835 1.00 71.06 107 ASN A O 1
ATOM 865 N N . GLN A 1 108 ? 22.061 -0.469 -16.696 1.00 74.88 108 GLN A N 1
ATOM 866 C CA . GLN A 1 108 ? 20.644 -0.695 -16.378 1.00 74.88 108 GLN A CA 1
ATOM 867 C C . GLN A 1 108 ? 19.701 0.047 -17.321 1.00 74.88 108 GLN A C 1
ATOM 869 O O . GLN A 1 108 ? 18.695 -0.5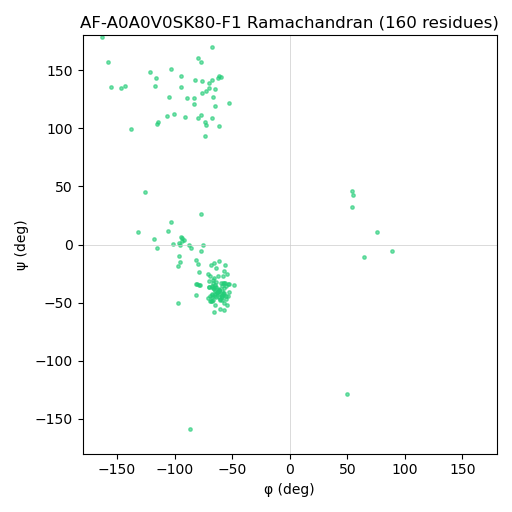32 -17.711 1.00 74.88 108 GLN A O 1
ATOM 874 N N . GLY A 1 109 ? 20.050 1.271 -17.734 1.00 77.94 109 GLY A N 1
ATOM 875 C CA . GLY A 1 109 ? 19.235 2.052 -18.663 1.00 77.94 109 GLY A CA 1
ATOM 876 C C . GLY A 1 109 ? 18.997 1.304 -19.978 1.00 77.94 109 GLY A C 1
ATOM 877 O O . GLY A 1 109 ? 17.866 0.970 -20.317 1.00 77.94 109 GLY A O 1
ATOM 878 N N . MET A 1 110 ? 20.081 0.909 -20.646 1.00 78.31 110 MET A N 1
ATOM 879 C CA . MET A 1 110 ? 20.036 0.122 -21.880 1.00 78.31 110 MET A CA 1
ATOM 880 C C . MET A 1 110 ? 19.243 -1.182 -21.720 1.00 78.31 110 MET A C 1
ATOM 882 O O . MET A 1 110 ? 18.438 -1.537 -22.578 1.00 78.31 110 MET A O 1
ATOM 886 N N . ARG A 1 111 ? 19.455 -1.911 -20.619 1.00 79.06 111 ARG A N 1
ATOM 887 C CA . ARG A 1 111 ? 18.766 -3.184 -20.391 1.00 79.06 111 ARG A CA 1
ATOM 888 C C . ARG A 1 111 ? 17.268 -3.001 -20.157 1.00 79.06 111 ARG A C 1
ATOM 890 O O . ARG A 1 111 ? 16.487 -3.773 -20.693 1.00 79.06 111 ARG A O 1
ATOM 897 N N . VAL A 1 112 ? 16.875 -1.998 -19.373 1.00 80.06 112 VAL A N 1
ATOM 898 C CA . VAL A 1 112 ? 15.460 -1.671 -19.137 1.00 80.06 112 VAL A CA 1
ATOM 899 C C . VAL A 1 112 ? 14.772 -1.350 -20.460 1.00 80.06 112 VAL A C 1
ATOM 901 O O . VAL A 1 112 ? 13.718 -1.910 -20.737 1.00 80.06 112 VAL A O 1
ATOM 904 N N . VAL A 1 113 ? 15.403 -0.540 -21.315 1.00 81.19 113 VAL A N 1
ATOM 905 C CA . VAL A 1 113 ? 14.866 -0.229 -22.647 1.00 81.19 113 VAL A CA 1
ATOM 906 C C . VAL A 1 113 ? 14.710 -1.494 -23.489 1.00 81.19 113 VAL A C 1
ATOM 908 O O . VAL A 1 113 ? 13.654 -1.714 -24.075 1.00 81.19 113 VAL A O 1
ATOM 911 N N . LEU A 1 114 ? 15.727 -2.357 -23.540 1.00 81.56 114 LEU A N 1
ATOM 912 C CA . LEU A 1 114 ? 15.671 -3.593 -24.327 1.00 81.56 114 LEU A CA 1
ATOM 913 C C . LEU A 1 114 ? 14.610 -4.583 -23.829 1.00 81.56 114 LEU A C 1
ATOM 915 O O . LEU A 1 114 ? 13.979 -5.241 -24.657 1.00 81.56 114 LEU A O 1
ATOM 919 N N . ASP A 1 115 ? 14.414 -4.677 -22.513 1.00 82.50 115 ASP A N 1
ATOM 920 C CA . ASP A 1 115 ? 13.404 -5.546 -21.906 1.00 82.50 115 ASP A CA 1
ATOM 921 C C . ASP A 1 115 ? 11.988 -5.005 -22.179 1.00 82.50 115 ASP A C 1
ATOM 923 O O . ASP A 1 115 ? 11.122 -5.756 -22.624 1.00 82.50 115 ASP A O 1
ATOM 927 N N . LEU A 1 116 ? 11.759 -3.698 -22.000 1.00 81.44 116 LEU A N 1
ATOM 928 C CA . LEU A 1 116 ? 10.459 -3.060 -22.264 1.00 81.44 116 LEU A CA 1
ATOM 929 C C . LEU A 1 116 ? 10.083 -3.071 -23.752 1.00 81.44 116 LEU A C 1
ATOM 931 O O . LEU A 1 116 ? 8.908 -3.135 -24.101 1.00 81.44 116 LEU A O 1
ATOM 935 N N . THR A 1 117 ? 11.078 -3.034 -24.639 1.00 82.50 117 THR A N 1
ATOM 936 C CA . THR A 1 117 ? 10.876 -3.044 -26.096 1.00 82.50 117 THR A CA 1
ATOM 937 C C . THR A 1 117 ? 10.925 -4.443 -26.711 1.00 82.50 117 THR A C 1
ATOM 939 O O . THR A 1 117 ? 10.824 -4.577 -27.930 1.00 82.50 117 THR A O 1
ATOM 942 N N . ALA A 1 118 ? 11.072 -5.506 -25.911 1.00 83.75 118 ALA A N 1
ATOM 943 C CA . ALA A 1 118 ? 11.305 -6.859 -26.414 1.00 83.75 118 ALA A CA 1
ATOM 944 C C . ALA A 1 118 ? 10.234 -7.349 -27.407 1.00 83.75 118 ALA A C 1
ATOM 946 O O . ALA A 1 118 ? 10.584 -8.023 -28.376 1.00 83.75 118 ALA A O 1
ATOM 947 N N . GLY A 1 119 ? 8.968 -6.976 -27.194 1.00 81.94 119 GLY A N 1
ATOM 948 C CA . GLY A 1 119 ? 7.832 -7.341 -28.048 1.00 81.94 119 GLY A CA 1
ATOM 949 C C . GLY A 1 119 ? 7.425 -6.296 -29.094 1.00 81.94 119 GLY A C 1
ATOM 950 O O . GLY A 1 119 ? 6.452 -6.516 -29.808 1.00 81.94 119 GLY A O 1
ATOM 951 N N . LEU A 1 120 ? 8.125 -5.161 -29.194 1.00 81.88 120 LEU A N 1
ATOM 952 C CA . LEU A 1 120 ? 7.751 -4.064 -30.093 1.00 81.88 120 LEU A CA 1
ATOM 953 C C . LEU A 1 120 ? 8.484 -4.166 -31.441 1.00 81.88 120 LEU A C 1
ATOM 955 O O . LEU A 1 120 ? 9.649 -4.558 -31.496 1.00 81.88 120 LEU A O 1
ATOM 959 N N . LYS A 1 121 ? 7.816 -3.771 -32.533 1.00 77.94 121 LYS A N 1
ATOM 960 C CA . LYS A 1 121 ? 8.396 -3.626 -33.881 1.00 77.94 121 LYS A CA 1
ATOM 961 C C . LYS A 1 121 ? 7.765 -2.422 -34.583 1.00 77.94 121 LYS A C 1
ATOM 963 O O . LYS A 1 121 ? 6.551 -2.275 -34.521 1.00 77.94 121 LYS A O 1
ATOM 968 N N . GLY A 1 122 ? 8.564 -1.595 -35.260 1.00 73.44 122 GLY A N 1
ATOM 969 C CA . GLY A 1 122 ? 8.066 -0.465 -36.060 1.00 73.44 122 GLY A CA 1
ATOM 970 C C . GLY A 1 122 ? 7.609 0.763 -35.261 1.00 73.44 122 GLY A C 1
ATOM 971 O O . GLY A 1 122 ? 6.997 1.656 -35.834 1.00 73.44 122 GLY A O 1
ATOM 972 N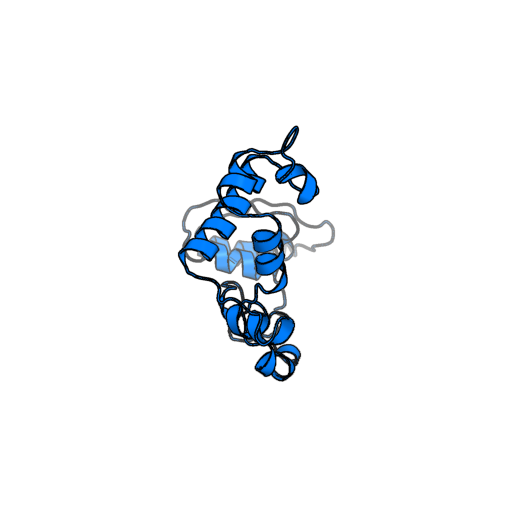 N . ASN A 1 123 ? 7.899 0.813 -33.958 1.00 75.25 123 ASN A N 1
ATOM 973 C CA . ASN A 1 123 ? 7.517 1.907 -33.064 1.00 75.25 123 ASN A CA 1
ATOM 974 C C . ASN A 1 123 ? 8.704 2.834 -32.761 1.00 75.25 123 ASN A C 1
ATOM 976 O O . ASN A 1 123 ? 9.854 2.390 -32.686 1.00 75.25 123 ASN A O 1
ATOM 980 N N . ASN A 1 124 ? 8.400 4.104 -32.490 1.00 69.06 124 ASN A N 1
ATOM 981 C CA . ASN A 1 124 ? 9.346 5.041 -31.889 1.00 69.06 124 ASN A CA 1
ATOM 982 C C . ASN A 1 124 ? 9.230 4.947 -30.363 1.00 69.06 124 ASN A C 1
ATOM 984 O O . ASN A 1 124 ? 8.140 5.096 -29.814 1.00 69.06 124 ASN A O 1
ATOM 988 N N . SER A 1 125 ? 10.341 4.710 -29.671 1.00 67.06 125 SER A N 1
ATOM 989 C CA . SER A 1 125 ? 10.403 4.703 -28.206 1.00 67.06 125 SER A CA 1
ATOM 990 C C . SER A 1 125 ? 11.117 5.961 -27.727 1.00 67.06 125 SER A C 1
ATOM 992 O O . SER A 1 125 ? 12.318 6.097 -27.929 1.00 67.06 125 SER A O 1
ATOM 994 N N . ILE A 1 126 ? 10.381 6.882 -27.101 1.00 68.81 126 ILE A N 1
ATOM 995 C CA . ILE A 1 126 ? 10.964 8.063 -26.453 1.00 68.81 126 ILE A CA 1
ATOM 996 C C . ILE A 1 126 ? 11.433 7.636 -25.067 1.00 68.81 126 ILE A C 1
ATOM 998 O O . ILE A 1 126 ? 10.665 7.065 -24.291 1.00 68.81 126 ILE A O 1
ATOM 1002 N N . CYS A 1 127 ? 12.699 7.890 -24.765 1.00 69.38 127 CYS A N 1
ATOM 1003 C CA . CYS A 1 127 ? 13.281 7.579 -23.469 1.00 69.38 127 CYS A CA 1
ATOM 1004 C C . CYS A 1 127 ? 13.817 8.853 -22.819 1.00 69.38 127 CYS A C 1
ATOM 1006 O O . CYS A 1 127 ? 14.260 9.772 -23.508 1.00 69.38 127 CYS A O 1
ATOM 1008 N N . ASP A 1 128 ? 13.778 8.908 -21.487 1.00 69.69 128 ASP A N 1
ATOM 1009 C CA . ASP A 1 128 ? 14.451 9.980 -20.762 1.00 69.69 128 ASP A CA 1
ATOM 1010 C C . ASP A 1 128 ? 15.985 9.873 -20.900 1.00 69.69 128 ASP A C 1
ATOM 1012 O O . ASP A 1 128 ? 16.548 8.870 -21.350 1.00 69.69 128 ASP A O 1
ATOM 1016 N N . HIS A 1 129 ? 16.668 10.922 -20.456 1.00 69.38 129 HIS A N 1
ATOM 1017 C CA . HIS A 1 129 ? 18.118 11.067 -20.553 1.00 69.38 129 HIS A CA 1
ATOM 1018 C C . HIS A 1 129 ? 18.934 10.025 -19.755 1.00 69.38 129 HIS A C 1
ATOM 1020 O O . HIS A 1 129 ? 20.120 9.806 -20.009 1.00 69.38 129 HIS A O 1
ATOM 1026 N N . PHE A 1 130 ? 18.343 9.371 -18.750 1.00 71.81 130 PHE A N 1
ATOM 1027 C CA . PHE A 1 130 ? 19.015 8.312 -17.995 1.00 71.81 130 PHE A CA 1
ATOM 1028 C C . PHE A 1 130 ? 19.194 7.056 -18.861 1.00 71.81 130 PHE A C 1
ATOM 1030 O O . PHE A 1 130 ? 20.236 6.389 -18.805 1.00 71.81 130 PHE A O 1
ATOM 1037 N N . PHE A 1 131 ? 18.212 6.767 -19.712 1.00 69.69 131 PHE A N 1
ATOM 1038 C CA . PHE A 1 131 ? 18.176 5.582 -20.567 1.00 69.69 131 PHE A CA 1
ATOM 1039 C C . PHE A 1 131 ? 19.012 5.708 -21.852 1.00 69.69 131 PHE A C 1
ATOM 1041 O O . PHE A 1 131 ? 19.321 4.685 -22.463 1.00 69.69 131 PHE A O 1
ATOM 1048 N N . THR A 1 132 ? 19.451 6.917 -22.220 1.00 64.38 132 THR A N 1
ATOM 1049 C CA . THR A 1 132 ? 20.278 7.188 -23.414 1.00 64.38 132 THR A CA 1
ATOM 1050 C C . THR A 1 132 ? 21.790 7.157 -23.168 1.00 64.38 132 THR A C 1
ATOM 1052 O O . THR A 1 132 ? 22.589 7.357 -24.072 1.00 64.38 132 THR A O 1
ATOM 1055 N N . SER A 1 133 ? 22.240 6.824 -21.959 1.00 59.31 133 SER A N 1
ATOM 1056 C CA . SER A 1 133 ? 23.664 6.867 -21.572 1.00 59.31 133 SER A CA 1
ATOM 1057 C C . SER A 1 133 ? 24.617 5.944 -22.368 1.00 59.31 133 SER A C 1
ATOM 1059 O O . SER A 1 133 ? 25.830 6.140 -22.316 1.00 59.31 133 SER A O 1
ATOM 1061 N N . HIS A 1 134 ? 24.088 4.982 -23.132 1.00 62.78 134 HIS A N 1
ATOM 1062 C CA . HIS A 1 134 ? 24.825 4.133 -24.084 1.00 62.78 134 HIS A CA 1
ATOM 1063 C C . HIS A 1 134 ? 24.188 4.191 -25.481 1.00 62.78 134 HIS A C 1
ATOM 1065 O O . HIS A 1 134 ? 23.939 3.157 -26.104 1.00 62.78 134 HIS A O 1
ATOM 1071 N N . GLU A 1 135 ? 23.860 5.402 -25.936 1.00 64.19 135 GLU A N 1
ATOM 1072 C CA . GLU A 1 135 ? 22.988 5.645 -27.089 1.00 64.19 135 GLU A CA 1
ATOM 1073 C C . GLU A 1 135 ? 23.421 4.905 -28.349 1.00 64.19 135 GLU A C 1
ATOM 1075 O O . GLU A 1 135 ? 22.578 4.306 -28.998 1.00 64.19 135 GLU A O 1
ATOM 1080 N N . PHE A 1 136 ? 24.720 4.844 -28.652 1.00 70.31 136 PHE A N 1
ATOM 1081 C CA . PHE A 1 136 ? 25.205 4.168 -29.856 1.00 70.31 136 PHE A CA 1
ATOM 1082 C C . PHE A 1 136 ? 24.931 2.653 -29.842 1.00 70.31 136 PHE A C 1
ATOM 1084 O O . PHE A 1 136 ? 24.317 2.114 -30.762 1.00 70.31 136 PHE A O 1
ATOM 1091 N N . GLU A 1 137 ? 25.327 1.949 -28.775 1.00 75.44 137 GLU A N 1
ATOM 1092 C CA . GLU A 1 137 ? 25.111 0.498 -28.676 1.00 75.44 137 GLU A CA 1
ATOM 1093 C C . GLU A 1 137 ? 23.614 0.160 -28.558 1.00 75.44 137 GLU A C 1
ATOM 1095 O O . GLU A 1 137 ? 23.139 -0.832 -29.120 1.00 75.44 137 GLU A O 1
ATOM 1100 N N . LEU A 1 138 ? 22.855 0.996 -27.845 1.00 76.50 138 LEU A N 1
ATOM 1101 C CA . LEU A 1 138 ? 21.409 0.858 -27.704 1.00 76.50 138 LEU A CA 1
ATOM 1102 C C . LEU A 1 138 ? 20.685 1.101 -29.035 1.00 76.50 138 LEU A C 1
ATOM 1104 O O . LEU A 1 138 ? 19.885 0.258 -29.441 1.00 76.50 138 LEU A O 1
ATOM 1108 N N . ALA A 1 139 ? 21.007 2.185 -29.742 1.00 76.50 139 ALA A N 1
ATOM 1109 C CA . ALA A 1 139 ? 20.444 2.524 -31.045 1.00 76.50 139 ALA A CA 1
ATOM 1110 C C . ALA A 1 139 ? 20.724 1.419 -32.064 1.00 76.50 139 ALA A C 1
ATOM 1112 O O . ALA A 1 139 ? 19.800 0.965 -32.733 1.00 76.50 139 ALA A O 1
ATOM 1113 N N . MET A 1 140 ? 21.950 0.886 -32.110 1.00 79.62 140 MET A N 1
ATOM 1114 C CA . MET A 1 140 ? 22.287 -0.227 -33.003 1.00 79.62 140 MET A CA 1
ATOM 1115 C C . MET A 1 140 ? 21.484 -1.498 -32.698 1.00 79.62 140 MET A C 1
ATOM 1117 O O . MET A 1 140 ? 21.028 -2.181 -33.619 1.00 79.62 140 MET A O 1
ATOM 1121 N N . LYS A 1 141 ? 21.273 -1.841 -31.419 1.00 81.31 141 LYS A N 1
ATOM 1122 C CA . LYS A 1 141 ? 20.461 -3.017 -31.049 1.00 81.31 141 LYS A CA 1
ATOM 1123 C C . LYS A 1 141 ? 18.974 -2.828 -31.349 1.00 81.31 141 LYS A C 1
ATOM 1125 O O . LYS A 1 141 ? 18.303 -3.808 -31.671 1.00 81.31 141 LYS A O 1
ATOM 1130 N N . LEU A 1 142 ? 18.462 -1.606 -31.263 1.00 78.75 142 LEU A N 1
ATOM 1131 C CA . LEU A 1 142 ? 17.061 -1.294 -31.546 1.00 78.75 142 LEU A CA 1
ATOM 1132 C C . LEU A 1 142 ? 16.777 -1.135 -33.036 1.00 78.75 142 LEU A C 1
ATOM 1134 O O . LEU A 1 142 ? 15.748 -1.620 -33.505 1.00 78.75 142 LEU A O 1
ATOM 1138 N N . LEU A 1 143 ? 17.730 -0.606 -33.802 1.00 81.50 143 LEU A N 1
ATOM 1139 C CA . LEU A 1 143 ? 17.655 -0.545 -35.258 1.00 81.50 143 LEU A CA 1
ATOM 1140 C C . LEU A 1 143 ? 17.510 -1.950 -35.861 1.00 81.50 143 LEU A C 1
ATOM 1142 O O . LEU A 1 143 ? 16.667 -2.163 -36.731 1.00 81.50 143 LEU A O 1
ATOM 1146 N N . LYS A 1 144 ? 18.227 -2.951 -35.321 1.00 81.69 144 LYS A N 1
ATOM 1147 C CA . LYS A 1 144 ? 18.042 -4.371 -35.695 1.00 81.69 144 LYS A CA 1
ATOM 1148 C C . LYS A 1 144 ? 16.610 -4.873 -35.467 1.00 81.69 144 LYS A C 1
ATOM 1150 O O . LYS A 1 144 ? 16.168 -5.787 -36.156 1.00 81.69 144 LYS A O 1
ATOM 1155 N N . LYS A 1 145 ? 15.877 -4.282 -34.518 1.00 76.88 145 LYS A N 1
ATOM 1156 C CA . LYS A 1 145 ? 14.463 -4.579 -34.231 1.00 76.88 145 LYS A CA 1
ATOM 1157 C C . LYS A 1 145 ? 13.483 -3.657 -34.974 1.00 76.88 145 LYS A C 1
ATOM 1159 O O . LYS A 1 145 ? 12.279 -3.763 -34.748 1.00 76.88 145 LYS A O 1
ATOM 1164 N N . LYS A 1 146 ? 13.970 -2.786 -35.869 1.00 80.81 146 LYS A N 1
ATOM 1165 C CA . LYS A 1 146 ? 13.192 -1.721 -36.530 1.00 80.81 146 LYS A CA 1
ATOM 1166 C C . LYS A 1 146 ? 12.491 -0.805 -35.516 1.00 80.81 146 LYS A C 1
ATOM 1168 O O . LYS A 1 146 ? 11.312 -0.494 -35.670 1.00 80.81 146 LYS A O 1
ATOM 1173 N N . LEU A 1 147 ? 13.203 -0.444 -34.452 1.00 78.06 147 LEU A N 1
ATOM 1174 C CA . LEU A 1 147 ? 12.774 0.516 -33.438 1.00 78.06 147 LEU A CA 1
ATOM 1175 C C . LEU A 1 147 ? 13.713 1.720 -33.455 1.00 78.06 147 LEU A C 1
ATOM 1177 O O . LEU A 1 147 ? 14.923 1.558 -33.624 1.00 78.06 147 LEU A O 1
ATOM 1181 N N . THR A 1 148 ? 13.157 2.907 -33.231 1.00 73.50 148 THR A N 1
ATOM 1182 C CA . THR A 1 148 ? 13.911 4.169 -33.216 1.00 73.50 148 THR A CA 1
ATOM 1183 C C . THR A 1 148 ? 13.826 4.804 -31.831 1.00 73.50 148 THR A C 1
ATOM 1185 O O . THR A 1 148 ? 12.743 4.850 -31.244 1.00 73.50 148 THR A O 1
ATOM 1188 N N . ILE A 1 149 ? 14.949 5.316 -31.311 1.00 70.56 149 ILE A N 1
ATOM 1189 C CA . ILE A 1 149 ? 14.989 6.121 -30.080 1.00 70.56 149 ILE A CA 1
ATOM 1190 C C . ILE A 1 149 ? 15.434 7.537 -30.411 1.00 70.56 149 ILE A C 1
ATOM 1192 O O . ILE A 1 149 ? 16.623 7.755 -30.627 1.00 70.56 149 ILE A O 1
ATOM 1196 N N . PRO A 1 150 ? 14.508 8.504 -30.437 1.00 68.62 150 PRO A N 1
ATOM 1197 C CA . PRO A 1 150 ? 14.868 9.901 -30.283 1.00 68.62 150 PRO A CA 1
ATOM 1198 C C . PRO A 1 150 ? 15.166 10.183 -28.803 1.00 68.62 150 PRO A C 1
ATOM 1200 O O . PRO A 1 150 ? 14.378 9.827 -27.921 1.00 68.62 150 PRO A O 1
ATOM 1203 N N . GLY A 1 151 ? 16.300 10.819 -28.524 1.00 66.75 151 GLY A N 1
ATOM 1204 C CA . GLY A 1 151 ? 16.736 11.116 -27.166 1.00 66.75 151 GLY A CA 1
ATOM 1205 C C . GLY A 1 151 ? 17.818 12.189 -27.118 1.00 66.75 151 GLY A C 1
ATOM 1206 O O . GLY A 1 151 ? 18.218 12.743 -28.140 1.00 66.75 151 GLY A O 1
ATOM 1207 N N . THR A 1 152 ? 18.245 12.534 -25.904 1.00 62.91 152 THR A N 1
ATOM 1208 C CA . THR A 1 152 ? 19.317 13.505 -25.670 1.00 62.91 152 THR A CA 1
ATOM 1209 C C . THR A 1 152 ? 20.603 12.788 -25.270 1.00 62.91 152 THR A C 1
ATOM 1211 O O . THR A 1 152 ? 20.618 12.025 -24.299 1.00 62.91 152 THR A O 1
ATOM 1214 N N . ILE A 1 153 ? 21.691 13.093 -25.978 1.00 64.56 153 ILE A N 1
ATOM 1215 C CA . ILE A 1 153 ? 23.035 12.574 -25.701 1.00 64.56 153 ILE A CA 1
ATOM 1216 C C . ILE A 1 153 ? 23.687 13.412 -24.591 1.00 64.56 153 ILE A C 1
ATOM 1218 O O . ILE A 1 153 ? 23.542 14.633 -24.535 1.00 64.56 153 ILE A O 1
ATOM 1222 N N . LYS A 1 154 ? 24.437 12.769 -23.691 1.00 62.75 154 LYS A N 1
ATOM 1223 C CA . LYS A 1 154 ? 25.274 13.466 -22.698 1.00 62.75 154 LYS A CA 1
ATOM 1224 C C . LYS A 1 154 ? 26.462 14.139 -23.382 1.00 62.75 154 LYS A C 1
ATOM 1226 O O . LYS A 1 154 ? 27.183 13.475 -24.113 1.00 62.75 154 LYS A O 1
ATOM 1231 N N . ASN A 1 155 ? 26.761 15.394 -23.045 1.00 62.03 155 ASN A N 1
ATOM 1232 C CA . ASN A 1 155 ? 27.872 16.162 -23.642 1.00 62.03 155 ASN A CA 1
ATOM 1233 C C . ASN A 1 155 ? 29.267 15.507 -23.522 1.00 62.03 155 ASN A C 1
ATOM 1235 O O . ASN A 1 155 ? 30.188 15.888 -24.233 1.00 62.03 155 ASN A O 1
ATOM 1239 N N . TYR A 1 156 ? 29.442 14.534 -22.626 1.00 63.72 156 TYR A N 1
ATOM 1240 C CA . TYR A 1 156 ? 30.688 13.780 -22.438 1.00 63.72 156 TYR A CA 1
ATOM 1241 C C . TYR A 1 156 ? 30.678 12.383 -23.088 1.00 63.72 156 TYR A C 1
ATOM 1243 O O . TYR A 1 156 ? 31.664 11.652 -22.983 1.00 63.72 156 TYR A O 1
ATOM 1251 N N . CYS A 1 157 ? 29.593 11.985 -23.760 1.00 55.19 157 CYS A N 1
ATOM 1252 C CA . CYS A 1 157 ? 29.580 10.786 -24.593 1.00 55.19 157 CYS A CA 1
ATOM 1253 C C . CYS A 1 157 ? 30.361 11.067 -25.882 1.00 55.19 157 CYS A C 1
ATOM 1255 O O . CYS A 1 157 ? 29.874 11.750 -26.778 1.00 55.19 157 CYS A O 1
ATOM 1257 N N . LYS A 1 158 ? 31.577 10.521 -25.983 1.00 55.38 158 LYS A N 1
ATOM 1258 C CA . LYS A 1 158 ? 32.335 10.506 -27.238 1.00 55.38 158 LYS A CA 1
ATOM 1259 C C . LYS A 1 158 ? 31.626 9.591 -28.235 1.00 55.38 158 LYS A C 1
ATOM 1261 O O . LYS A 1 158 ? 31.632 8.373 -28.066 1.00 55.38 158 LYS A O 1
ATOM 1266 N N . MET A 1 159 ? 31.018 10.176 -29.261 1.00 56.72 159 MET A N 1
ATOM 1267 C CA . MET A 1 159 ? 30.676 9.443 -30.474 1.00 56.72 159 MET A CA 1
ATOM 1268 C C . MET A 1 159 ? 31.953 9.333 -31.301 1.00 56.72 159 MET A C 1
ATOM 1270 O O . MET A 1 159 ? 32.453 10.342 -31.792 1.00 56.72 159 MET A O 1
ATOM 1274 N N . TYR A 1 160 ? 32.512 8.130 -31.393 1.00 49.44 160 TYR A N 1
ATOM 1275 C CA . TYR A 1 160 ? 33.554 7.852 -32.373 1.00 49.44 160 TYR A CA 1
ATOM 1276 C C . TYR A 1 160 ? 32.870 7.806 -33.740 1.00 49.44 160 TYR A C 1
ATOM 1278 O O . TYR A 1 160 ? 32.134 6.865 -34.033 1.00 49.44 160 TYR A O 1
ATOM 1286 N N . TRP A 1 161 ? 33.033 8.878 -34.505 1.00 40.34 161 TRP A N 1
ATOM 1287 C CA . TRP A 1 161 ? 32.776 8.903 -35.937 1.00 40.34 161 TRP A CA 1
ATOM 1288 C C . TRP A 1 161 ? 34.142 8.777 -36.606 1.00 40.34 161 TRP A C 1
ATOM 1290 O O . TRP A 1 161 ? 34.965 9.677 -36.438 1.00 40.34 161 TRP A O 1
ATOM 1300 N N . ASP A 1 162 ? 34.380 7.648 -37.272 1.00 37.91 162 ASP A N 1
ATOM 1301 C CA . ASP A 1 162 ? 35.429 7.530 -38.290 1.00 37.91 162 ASP A CA 1
ATOM 1302 C C . ASP A 1 162 ? 34.873 8.037 -39.629 1.00 37.91 162 ASP A C 1
ATOM 1304 O O . ASP A 1 162 ? 33.693 7.718 -39.929 1.00 37.91 162 ASP A O 1
#